Protein AF-A0A2T0GSK9-F1 (afdb_monomer_lite)

Radius of gyration: 12.07 Å; chains: 1; bounding box: 28×42×26 Å

InterPro domains:
  IPR032724 SCP1.201-like deaminase [PF14428] (5-72)

Secondary structure (DSSP, 8-state):
---PSPGGGGSHHHHHHHHHHHHT-SEEEEE-SS---SSTTTHHHHHHHHSPTT-EEEEE-TT-SS-EEEE---

Structure (mmCIF, N/CA/C/O backbone):
data_AF-A0A2T0GSK9-F1
#
_entry.id   AF-A0A2T0GSK9-F1
#
loop_
_atom_site.group_PDB
_atom_site.id
_atom_site.type_symbol
_atom_site.label_atom_id
_atom_site.label_alt_id
_atom_site.label_comp_id
_atom_site.label_asym_id
_atom_site.label_entity_id
_atom_site.label_seq_id
_atom_site.pdbx_PDB_ins_code
_atom_site.Cartn_x
_atom_site.Cartn_y
_atom_site.Cartn_z
_atom_site.occupancy
_atom_site.B_iso_or_equiv
_atom_site.auth_seq_id
_atom_site.auth_comp_id
_atom_site.auth_asym_id
_atom_site.auth_atom_id
_atom_site.pdbx_PDB_model_num
ATOM 1 N N . MET A 1 1 ? 11.780 30.143 -5.867 1.00 32.50 1 MET A N 1
ATOM 2 C CA . MET A 1 1 ? 12.208 28.773 -5.514 1.00 32.50 1 MET A CA 1
ATOM 3 C C . MET A 1 1 ? 10.950 27.965 -5.232 1.00 32.50 1 MET A C 1
ATOM 5 O O . MET A 1 1 ? 10.426 28.040 -4.131 1.00 32.50 1 MET A O 1
ATOM 9 N N . ASN A 1 2 ? 10.400 27.293 -6.248 1.00 35.97 2 ASN A N 1
ATOM 10 C CA . ASN A 1 2 ? 9.258 26.395 -6.064 1.00 35.97 2 ASN A CA 1
ATOM 11 C C . ASN A 1 2 ? 9.779 25.122 -5.403 1.00 35.97 2 ASN A C 1
ATOM 13 O O . ASN A 1 2 ? 10.351 24.267 -6.075 1.00 35.97 2 ASN A O 1
ATOM 17 N N . VAL A 1 3 ? 9.609 25.006 -4.088 1.00 44.81 3 VAL A N 1
ATOM 18 C CA . VAL A 1 3 ? 9.699 23.704 -3.430 1.00 44.81 3 VAL A CA 1
ATOM 19 C C . VAL A 1 3 ? 8.423 22.970 -3.826 1.00 44.81 3 VAL A C 1
ATOM 21 O O . VAL A 1 3 ? 7.391 23.097 -3.174 1.00 44.81 3 VAL A O 1
ATOM 24 N N . GLY A 1 4 ? 8.469 22.292 -4.978 1.00 41.28 4 GLY A N 1
ATOM 25 C CA . GLY A 1 4 ? 7.441 21.327 -5.346 1.00 41.28 4 GLY A CA 1
ATOM 26 C C . GLY A 1 4 ? 7.270 20.319 -4.205 1.00 41.28 4 GLY A C 1
ATOM 27 O O . GLY A 1 4 ? 8.229 20.084 -3.457 1.00 41.28 4 GLY A O 1
ATOM 28 N N . PRO A 1 5 ? 6.064 19.758 -4.027 1.00 46.72 5 PRO A N 1
ATOM 29 C CA . PRO A 1 5 ? 5.816 18.809 -2.953 1.00 46.72 5 PRO A CA 1
ATOM 30 C C . PRO A 1 5 ? 6.867 17.688 -3.052 1.00 46.72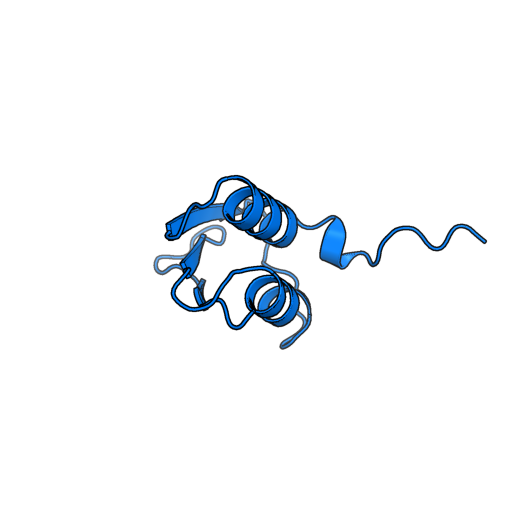 5 PRO A C 1
ATOM 32 O O . PRO A 1 5 ? 7.267 17.334 -4.166 1.00 46.72 5 PRO A O 1
ATOM 35 N N . PRO A 1 6 ? 7.411 17.208 -1.916 1.00 45.97 6 PRO A N 1
ATOM 36 C CA . PRO A 1 6 ? 8.594 16.344 -1.897 1.00 45.97 6 PRO A CA 1
ATOM 37 C C . PRO A 1 6 ? 8.404 15.218 -2.911 1.00 45.97 6 PRO A C 1
ATOM 39 O O . PRO A 1 6 ? 7.330 14.631 -2.909 1.00 45.97 6 PRO A O 1
ATOM 42 N N . GLY A 1 7 ? 9.383 14.923 -3.778 1.00 49.19 7 GLY A N 1
ATOM 43 C CA . GLY A 1 7 ? 9.196 14.031 -4.945 1.00 49.19 7 GLY A CA 1
ATOM 44 C C . GLY A 1 7 ? 8.512 12.684 -4.646 1.00 49.19 7 GLY A C 1
ATOM 45 O O . GLY A 1 7 ? 7.809 12.144 -5.486 1.00 49.19 7 GLY A O 1
ATOM 46 N N . VAL A 1 8 ? 8.587 12.219 -3.397 1.00 50.44 8 VAL A N 1
ATOM 47 C CA . VAL A 1 8 ? 7.854 11.069 -2.833 1.00 50.44 8 VAL A CA 1
ATOM 48 C C . VAL A 1 8 ? 6.317 11.185 -2.940 1.00 50.44 8 VAL A C 1
ATOM 50 O O . VAL A 1 8 ? 5.629 10.183 -3.098 1.00 50.44 8 VAL A O 1
ATOM 53 N N . SER A 1 9 ? 5.759 12.394 -2.870 1.00 50.16 9 SER A N 1
ATOM 54 C CA . SER A 1 9 ? 4.323 12.700 -3.020 1.00 50.16 9 SER A CA 1
ATOM 55 C C . SER A 1 9 ? 3.817 12.631 -4.466 1.00 50.16 9 SER A C 1
ATOM 57 O O . SER A 1 9 ? 2.610 12.601 -4.698 1.00 50.16 9 SER A O 1
ATOM 59 N N . GLN A 1 10 ? 4.728 12.582 -5.442 1.00 53.97 10 GLN A N 1
ATOM 60 C CA . GLN A 1 10 ? 4.398 12.393 -6.857 1.00 53.97 10 GLN A CA 1
ATOM 61 C C . GLN A 1 10 ? 4.421 10.917 -7.272 1.00 53.97 10 GLN A C 1
ATOM 63 O O . GLN A 1 10 ? 4.091 10.600 -8.411 1.00 53.97 10 GLN A O 1
ATOM 68 N N . HIS A 1 11 ? 4.805 10.016 -6.367 1.00 65.12 11 HIS A N 1
ATOM 69 C CA . HIS A 1 11 ? 4.861 8.588 -6.643 1.00 65.12 11 HIS A CA 1
ATOM 70 C C . HIS A 1 11 ? 3.474 7.952 -6.470 1.00 65.12 11 HIS A C 1
ATOM 72 O O . HIS A 1 11 ? 2.720 8.300 -5.552 1.00 65.12 11 HIS A O 1
ATOM 78 N N . VAL A 1 12 ? 3.135 7.034 -7.377 1.00 70.56 12 VAL A N 1
ATOM 79 C CA . VAL A 1 12 ? 1.806 6.409 -7.496 1.00 70.56 12 VAL A CA 1
ATOM 80 C C . VAL A 1 12 ? 1.418 5.679 -6.206 1.00 70.56 12 VAL A C 1
ATOM 82 O O . VAL A 1 12 ? 0.256 5.685 -5.811 1.00 70.56 12 VAL A O 1
ATOM 85 N N . GLU A 1 13 ? 2.394 5.124 -5.497 1.00 72.44 13 GLU A N 1
ATOM 86 C CA . GLU A 1 13 ? 2.230 4.380 -4.251 1.00 72.44 13 GLU A CA 1
ATOM 87 C C . GLU A 1 13 ? 1.759 5.290 -3.103 1.00 72.44 13 GLU A C 1
ATOM 89 O O . GLU A 1 13 ? 0.872 4.928 -2.329 1.00 72.44 13 GLU A O 1
ATOM 94 N N . THR A 1 14 ? 2.296 6.511 -3.025 1.00 74.75 14 THR A N 1
ATOM 95 C CA . THR A 1 14 ? 1.901 7.512 -2.021 1.00 74.75 14 THR A CA 1
ATOM 96 C C . THR A 1 14 ? 0.506 8.066 -2.317 1.00 74.75 14 THR A C 1
ATOM 98 O O . THR A 1 14 ? -0.292 8.267 -1.401 1.00 74.75 14 THR A O 1
ATOM 101 N N . GLN A 1 15 ? 0.179 8.278 -3.596 1.00 80.56 15 GLN A N 1
ATOM 102 C CA . GLN A 1 15 ? -1.162 8.701 -4.011 1.00 80.56 15 GLN A CA 1
ATOM 103 C C . GLN A 1 15 ? -2.208 7.615 -3.741 1.00 80.56 15 GLN A C 1
ATOM 105 O O . GLN A 1 15 ? -3.300 7.924 -3.263 1.00 80.56 15 GLN A O 1
ATOM 110 N N . ALA A 1 16 ? -1.863 6.346 -3.978 1.00 82.94 16 ALA A N 1
ATOM 111 C CA . ALA A 1 16 ? -2.708 5.210 -3.630 1.00 82.94 16 ALA A CA 1
ATOM 112 C C . ALA A 1 16 ? -2.984 5.171 -2.119 1.00 82.94 16 ALA A C 1
ATOM 114 O O . ALA A 1 16 ? -4.143 5.082 -1.717 1.00 82.94 16 ALA A O 1
ATOM 115 N N . ALA A 1 17 ? -1.952 5.339 -1.286 1.00 83.12 17 ALA A N 1
ATOM 116 C CA . ALA A 1 17 ? -2.104 5.399 0.167 1.00 83.12 17 ALA A CA 1
ATOM 117 C C . ALA A 1 17 ? -3.007 6.560 0.624 1.00 83.12 17 ALA A C 1
ATOM 119 O O . ALA A 1 17 ? -3.894 6.365 1.457 1.00 83.12 17 ALA A O 1
ATOM 120 N N . MET A 1 18 ? -2.828 7.760 0.056 1.00 84.12 18 MET A N 1
ATOM 121 C CA . MET A 1 18 ? -3.670 8.925 0.365 1.00 84.12 18 MET A CA 1
ATOM 122 C C . MET A 1 18 ? -5.129 8.667 0.001 1.00 84.12 18 MET A C 1
ATOM 124 O O . MET A 1 18 ? -6.024 8.896 0.812 1.00 84.12 18 MET A O 1
ATOM 128 N N . ARG A 1 19 ? -5.369 8.121 -1.192 1.00 85.25 19 ARG A N 1
ATOM 129 C CA . ARG A 1 19 ? -6.719 7.818 -1.662 1.00 85.25 19 ARG A CA 1
ATOM 130 C C . ARG A 1 19 ? -7.384 6.725 -0.830 1.00 85.25 19 ARG A C 1
ATOM 132 O O . ARG A 1 19 ? -8.578 6.820 -0.569 1.00 85.25 19 ARG A O 1
ATOM 139 N N . MET A 1 20 ? -6.627 5.724 -0.376 1.00 87.06 20 MET A N 1
ATOM 140 C CA . MET A 1 20 ? -7.128 4.717 0.562 1.00 87.06 20 MET A CA 1
ATOM 141 C C . MET A 1 20 ? -7.560 5.346 1.885 1.00 87.06 20 MET A C 1
ATOM 143 O O . MET A 1 20 ? -8.665 5.077 2.352 1.00 87.06 20 MET A O 1
ATOM 147 N N . ARG A 1 21 ? -6.729 6.228 2.455 1.00 86.56 21 ARG A N 1
ATOM 148 C CA . ARG A 1 21 ? -7.058 6.958 3.684 1.00 86.56 21 ARG A CA 1
ATOM 149 C C . ARG A 1 21 ? -8.326 7.799 3.516 1.00 86.56 21 ARG A C 1
ATOM 151 O O . ARG A 1 21 ? -9.209 7.728 4.363 1.00 86.56 21 ARG A O 1
ATOM 158 N N . GLU A 1 22 ? -8.420 8.579 2.441 1.00 87.50 22 GLU A N 1
ATOM 159 C CA . GLU A 1 22 ? -9.574 9.446 2.157 1.00 87.50 22 GLU A CA 1
ATOM 160 C C . GLU A 1 22 ? -10.865 8.653 1.922 1.00 87.50 22 GLU A C 1
ATOM 162 O O . GLU A 1 22 ? -11.935 9.071 2.356 1.00 87.50 22 GLU A O 1
ATOM 167 N N . ALA A 1 23 ? -10.769 7.497 1.264 1.00 86.62 23 ALA A N 1
ATOM 168 C CA . ALA A 1 23 ? -11.910 6.634 0.979 1.00 86.62 23 ALA A CA 1
ATOM 169 C C . ALA A 1 23 ? -12.277 5.684 2.137 1.00 86.62 23 ALA A C 1
ATOM 171 O O . ALA A 1 23 ? -13.249 4.941 2.018 1.00 86.62 23 ALA A O 1
ATOM 172 N N . GLY A 1 24 ? -11.506 5.665 3.232 1.00 87.62 24 GLY A N 1
ATOM 173 C CA . GLY A 1 24 ? -11.697 4.712 4.332 1.00 87.62 24 GLY A CA 1
ATOM 174 C C . GLY A 1 24 ? -11.422 3.254 3.941 1.00 87.62 24 GLY A C 1
ATOM 175 O O . GLY A 1 24 ? -11.955 2.334 4.557 1.00 87.62 24 GLY A O 1
ATOM 176 N N . VAL A 1 25 ? -10.615 3.032 2.903 1.00 88.88 25 VAL A N 1
ATOM 177 C CA . VAL A 1 25 ? -10.252 1.700 2.415 1.00 88.88 25 VAL A CA 1
ATOM 178 C C . VAL A 1 25 ? -9.105 1.151 3.254 1.00 88.88 25 VAL A C 1
ATOM 180 O O . VAL A 1 25 ? -8.025 1.735 3.315 1.00 88.88 25 VAL A O 1
ATOM 183 N N . THR A 1 26 ? -9.331 -0.006 3.869 1.00 89.00 26 THR A N 1
ATOM 184 C CA . THR A 1 26 ? -8.354 -0.667 4.741 1.00 89.00 26 THR A CA 1
ATOM 185 C C . THR A 1 26 ? -7.433 -1.629 3.997 1.00 89.00 26 THR A C 1
ATOM 187 O O . THR A 1 26 ? -6.367 -1.958 4.498 1.00 89.00 26 THR A O 1
ATOM 190 N N . HIS A 1 27 ? -7.777 -2.075 2.791 1.00 91.31 27 HIS A N 1
ATOM 191 C CA . HIS A 1 27 ? -6.901 -2.923 1.979 1.00 91.31 27 HIS A CA 1
ATOM 192 C C . HIS A 1 27 ? -6.898 -2.458 0.529 1.00 91.31 27 HIS A C 1
ATOM 194 O O . HIS A 1 27 ? -7.955 -2.253 -0.063 1.00 91.31 27 HIS A O 1
ATOM 200 N N . GLY A 1 28 ? -5.706 -2.269 -0.029 1.00 87.38 28 GLY A N 1
ATOM 201 C CA . GLY A 1 28 ? -5.520 -1.875 -1.417 1.00 87.38 28 GLY A CA 1
ATOM 202 C C . GLY A 1 28 ? -4.355 -2.622 -2.043 1.00 87.38 28 GLY A C 1
ATOM 203 O O . GLY A 1 28 ? -3.394 -2.982 -1.367 1.00 87.38 28 GLY A O 1
ATOM 204 N N . ALA A 1 29 ? -4.435 -2.837 -3.351 1.00 89.50 29 ALA A N 1
ATOM 205 C CA . ALA A 1 29 ? -3.339 -3.371 -4.142 1.00 89.50 29 ALA A CA 1
ATOM 206 C C . ALA A 1 29 ? -3.079 -2.439 -5.326 1.00 89.50 29 ALA A C 1
ATOM 208 O O . ALA A 1 29 ? -4.017 -2.017 -6.003 1.00 89.50 29 ALA A O 1
ATOM 209 N N . VAL A 1 30 ? -1.811 -2.117 -5.571 1.00 85.81 30 VAL A N 1
ATOM 210 C CA . VAL A 1 30 ? -1.393 -1.282 -6.699 1.00 85.81 30 VAL A CA 1
ATOM 211 C C . VAL A 1 30 ? -0.288 -1.985 -7.467 1.00 85.81 30 VAL A C 1
ATOM 213 O O . VAL A 1 30 ? 0.670 -2.476 -6.879 1.00 85.81 30 VAL A O 1
ATOM 216 N N . THR A 1 31 ? -0.422 -2.037 -8.788 1.00 86.19 31 THR A N 1
ATOM 217 C CA . THR A 1 31 ? 0.638 -2.514 -9.676 1.00 86.19 31 THR A CA 1
ATOM 218 C C . THR A 1 31 ? 1.324 -1.314 -10.289 1.00 86.19 31 THR A C 1
ATOM 220 O O . THR A 1 31 ? 0.673 -0.469 -10.905 1.00 86.19 31 THR A O 1
ATOM 223 N N . ILE A 1 32 ? 2.636 -1.238 -10.112 1.00 82.12 32 ILE A N 1
ATOM 224 C CA . ILE A 1 32 ? 3.466 -0.196 -10.698 1.00 82.12 32 ILE A CA 1
ATOM 225 C C . ILE A 1 32 ? 4.233 -0.774 -11.886 1.00 82.12 32 ILE A C 1
ATOM 227 O O . ILE A 1 32 ? 4.648 -1.929 -11.883 1.00 82.12 32 ILE A O 1
ATOM 231 N N . ASN A 1 33 ? 4.387 0.030 -12.936 1.00 77.19 33 ASN A N 1
ATOM 232 C CA . ASN A 1 33 ? 5.172 -0.316 -14.125 1.00 77.19 33 ASN A CA 1
ATOM 233 C C . ASN A 1 33 ? 6.645 0.119 -14.006 1.00 77.19 33 ASN A C 1
ATOM 235 O O . ASN A 1 33 ? 7.402 -0.014 -14.963 1.00 77.19 33 ASN A O 1
ATOM 239 N N . ASN A 1 34 ? 7.028 0.656 -12.849 1.00 70.31 34 ASN A N 1
ATOM 240 C CA . ASN A 1 34 ? 8.367 1.121 -12.524 1.00 70.31 34 ASN A CA 1
ATOM 241 C C . ASN A 1 34 ? 8.795 0.517 -11.181 1.00 70.31 34 ASN A C 1
ATOM 243 O O . ASN A 1 34 ? 7.943 0.048 -10.431 1.00 70.31 34 ASN A O 1
ATOM 247 N N . GLU A 1 35 ? 10.087 0.519 -10.869 1.00 66.88 35 GLU A N 1
ATOM 248 C CA . GLU A 1 35 ? 10.552 0.063 -9.555 1.00 66.88 35 GLU A CA 1
ATOM 249 C C . GLU A 1 35 ? 10.089 1.026 -8.457 1.00 66.88 35 GLU A C 1
ATOM 251 O O . GLU A 1 35 ? 10.127 2.253 -8.630 1.00 66.88 35 GLU A O 1
ATOM 256 N N . MET A 1 36 ? 9.681 0.477 -7.309 1.00 65.75 36 MET A N 1
ATOM 257 C CA . MET A 1 36 ? 9.373 1.297 -6.146 1.00 65.75 36 MET A CA 1
ATOM 258 C C . MET A 1 36 ? 10.644 2.055 -5.764 1.00 65.75 36 MET A C 1
ATOM 260 O O . MET A 1 36 ? 11.712 1.453 -5.652 1.00 65.75 36 MET A O 1
ATOM 264 N N . CYS A 1 37 ? 10.544 3.375 -5.566 1.00 65.06 37 CYS A N 1
ATOM 265 C CA . CYS A 1 37 ? 11.714 4.239 -5.374 1.00 65.06 37 CYS A CA 1
ATOM 266 C C . CYS A 1 37 ? 12.757 3.604 -4.439 1.00 65.06 37 CYS A C 1
ATOM 268 O O . CYS A 1 37 ? 12.511 3.406 -3.241 1.00 65.06 37 CYS A O 1
ATOM 270 N N . SER A 1 38 ? 13.927 3.299 -5.008 1.00 51.28 38 SER A N 1
ATOM 271 C CA . SER A 1 38 ? 15.026 2.562 -4.387 1.00 51.28 38 SER A CA 1
ATOM 272 C C . SER A 1 38 ? 15.802 3.447 -3.409 1.00 51.28 38 SER A C 1
ATOM 274 O O . SER A 1 38 ? 16.956 3.822 -3.575 1.00 51.28 38 SER A O 1
ATOM 276 N N . GLY A 1 39 ? 15.134 3.791 -2.317 1.00 52.59 39 GLY A N 1
ATOM 277 C CA . GLY A 1 39 ? 15.730 4.352 -1.121 1.00 52.59 39 GLY A CA 1
ATOM 278 C C . GLY A 1 39 ? 15.014 3.715 0.047 1.00 52.59 39 GLY A C 1
ATOM 279 O O . GLY A 1 39 ? 13.826 3.972 0.228 1.00 52.59 39 GLY A O 1
ATOM 280 N N . ARG A 1 40 ? 15.740 2.901 0.823 1.00 44.12 40 ARG A N 1
ATOM 281 C CA . ARG A 1 40 ? 15.278 1.942 1.854 1.00 44.12 40 ARG A CA 1
ATOM 282 C C . ARG A 1 40 ? 14.220 2.454 2.857 1.00 44.12 40 ARG A C 1
ATOM 284 O O . ARG A 1 40 ? 13.728 1.672 3.652 1.00 44.12 40 ARG A O 1
ATOM 291 N N . TRP A 1 41 ? 13.870 3.742 2.836 1.00 53.69 41 TRP A N 1
ATOM 292 C CA . TRP A 1 41 ? 13.031 4.404 3.831 1.00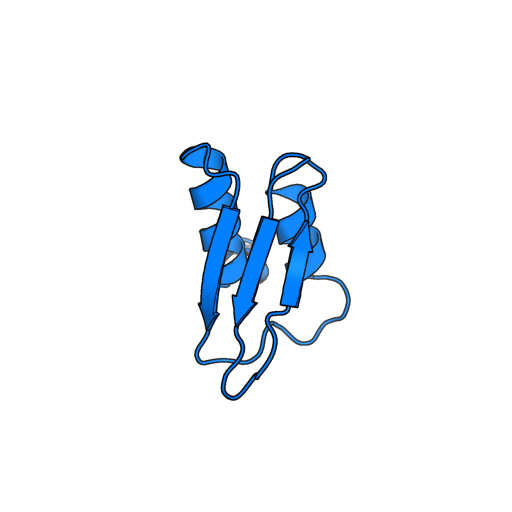 53.69 41 TRP A CA 1
ATOM 293 C C . TRP A 1 41 ? 12.115 5.531 3.320 1.00 53.69 41 TRP A C 1
ATOM 295 O O . TRP A 1 41 ? 11.456 6.141 4.155 1.00 53.69 41 TRP A O 1
ATOM 305 N N . ARG A 1 42 ? 12.069 5.885 2.022 1.00 68.88 42 ARG A N 1
ATOM 306 C CA . ARG A 1 42 ? 11.353 7.116 1.595 1.00 68.88 42 ARG A CA 1
ATOM 307 C C . ARG A 1 42 ? 9.8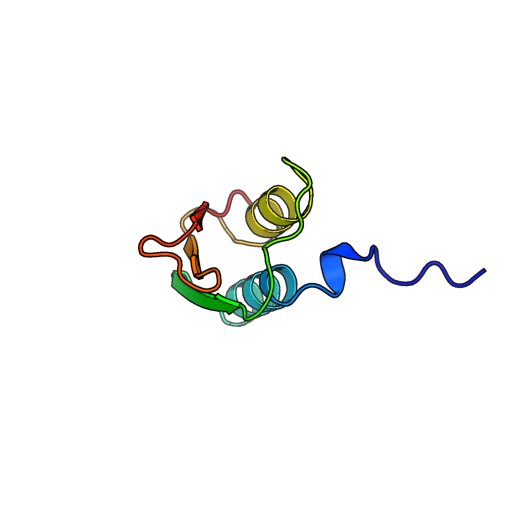85 6.902 1.211 1.00 68.88 42 ARG A C 1
ATOM 309 O O . ARG A 1 42 ? 9.041 7.599 1.762 1.00 68.88 42 ARG A O 1
ATOM 316 N N . CYS A 1 43 ? 9.567 5.951 0.329 1.00 72.62 43 CYS A N 1
ATOM 317 C CA . CYS A 1 43 ? 8.169 5.696 -0.066 1.00 72.62 43 CYS A CA 1
ATOM 318 C C . CYS A 1 43 ? 7.441 4.801 0.940 1.00 72.62 43 CYS A C 1
ATOM 320 O O . CYS A 1 43 ? 6.324 5.107 1.335 1.00 72.62 43 CYS A O 1
ATOM 322 N N . GLU A 1 44 ? 8.103 3.757 1.443 1.00 77.31 44 GLU A N 1
ATOM 323 C CA . GLU A 1 44 ? 7.507 2.851 2.430 1.00 77.31 44 GLU A CA 1
ATOM 324 C C . GLU A 1 44 ? 7.105 3.579 3.721 1.00 77.31 44 GLU A C 1
ATOM 326 O O . GLU A 1 44 ? 5.966 3.456 4.155 1.00 77.31 44 GLU A O 1
ATOM 331 N N . ARG A 1 45 ? 7.977 4.428 4.289 1.00 78.56 45 ARG A N 1
ATOM 332 C CA . ARG A 1 45 ? 7.616 5.213 5.484 1.00 78.56 45 ARG A CA 1
ATOM 333 C C . ARG A 1 45 ? 6.530 6.246 5.220 1.00 78.56 45 ARG A C 1
ATOM 335 O O . ARG A 1 45 ? 5.743 6.519 6.119 1.00 78.56 45 ARG A O 1
ATOM 342 N N . ALA A 1 46 ? 6.492 6.828 4.021 1.00 79.56 46 ALA A N 1
ATOM 343 C CA . ALA A 1 46 ? 5.417 7.742 3.655 1.00 79.56 46 ALA A CA 1
ATOM 344 C C . ALA A 1 46 ? 4.076 6.999 3.639 1.00 79.56 46 ALA A C 1
ATOM 346 O O . ALA A 1 46 ? 3.126 7.454 4.262 1.00 79.56 46 ALA A O 1
ATOM 347 N N . ILE A 1 47 ? 4.025 5.820 3.018 1.00 80.31 47 ILE A N 1
ATOM 348 C CA . ILE A 1 47 ? 2.831 4.968 2.982 1.00 80.31 47 ILE A CA 1
ATOM 349 C C . ILE A 1 47 ? 2.427 4.539 4.397 1.00 80.31 47 ILE A C 1
ATOM 351 O O . ILE A 1 47 ? 1.264 4.695 4.757 1.00 80.31 47 ILE A O 1
ATOM 355 N N . GLN A 1 48 ? 3.375 4.094 5.230 1.00 85.44 48 GLN A N 1
ATOM 356 C CA . GLN A 1 48 ? 3.121 3.750 6.636 1.00 85.44 48 GLN A CA 1
ATOM 357 C C . GLN A 1 48 ? 2.535 4.935 7.424 1.00 85.44 48 GLN A C 1
ATOM 359 O O . GLN A 1 48 ? 1.623 4.743 8.218 1.00 85.44 48 GLN A O 1
ATOM 364 N N . ALA A 1 49 ? 3.025 6.157 7.197 1.00 84.75 49 ALA A N 1
ATOM 365 C CA . ALA A 1 49 ? 2.549 7.365 7.879 1.00 84.75 49 ALA A CA 1
ATOM 366 C C . ALA A 1 49 ? 1.232 7.930 7.313 1.00 84.75 49 ALA A C 1
ATOM 368 O O . ALA A 1 49 ? 0.600 8.774 7.947 1.00 84.75 49 ALA A O 1
ATOM 369 N N . ILE A 1 50 ? 0.833 7.521 6.108 1.00 82.94 50 ILE A N 1
ATOM 370 C CA . ILE A 1 50 ? -0.418 7.947 5.475 1.00 82.94 50 ILE A CA 1
ATOM 371 C C . ILE A 1 50 ? -1.543 6.969 5.800 1.00 82.94 50 ILE A C 1
ATOM 373 O O . ILE A 1 50 ? -2.660 7.395 6.091 1.00 82.94 50 ILE A O 1
ATOM 377 N N . LEU A 1 51 ? -1.262 5.669 5.733 1.00 86.25 51 LEU A N 1
ATOM 378 C CA . LEU A 1 51 ? -2.256 4.637 5.972 1.00 86.25 51 LEU A CA 1
ATOM 379 C C . LEU A 1 51 ? -2.592 4.550 7.468 1.00 86.25 51 LEU A C 1
ATOM 381 O O . LEU A 1 51 ? -1.676 4.446 8.289 1.00 86.25 51 LEU A O 1
ATOM 385 N N . PRO A 1 52 ? -3.887 4.532 7.832 1.00 84.06 52 PRO A N 1
ATOM 386 C CA . PRO A 1 52 ? -4.292 4.337 9.215 1.00 84.06 52 PRO A CA 1
ATOM 387 C C . PRO A 1 52 ? -3.902 2.944 9.706 1.00 84.06 52 PRO A C 1
ATOM 389 O O . PRO A 1 52 ? -3.874 1.982 8.927 1.00 84.06 52 PRO A O 1
ATOM 392 N N . LYS A 1 53 ? -3.632 2.823 11.009 1.00 88.81 53 LYS A N 1
ATOM 393 C CA . LYS A 1 53 ? -3.316 1.534 11.635 1.00 88.81 53 LYS A CA 1
ATOM 394 C C . LYS A 1 53 ? -4.333 0.445 11.270 1.00 88.81 53 LYS A C 1
ATOM 396 O O . LYS A 1 53 ? -5.542 0.643 11.367 1.00 88.81 53 LYS A O 1
ATOM 401 N N . GLY A 1 54 ? -3.825 -0.722 10.871 1.00 86.88 54 GLY A N 1
ATOM 402 C CA . GLY A 1 54 ? -4.639 -1.858 10.420 1.00 86.88 54 GLY A CA 1
ATOM 403 C C . GLY A 1 54 ? -5.011 -1.817 8.936 1.00 86.88 54 GLY A C 1
ATOM 404 O O . GLY A 1 54 ? -5.633 -2.759 8.452 1.00 86.88 54 GLY A O 1
ATOM 405 N N . SER A 1 55 ? -4.610 -0.767 8.212 1.00 88.12 55 SER A N 1
ATOM 406 C CA . SER A 1 55 ? -4.718 -0.726 6.755 1.00 88.12 55 SER A CA 1
ATOM 407 C C . SER A 1 55 ? -3.463 -1.272 6.081 1.00 88.12 55 SER A C 1
ATOM 409 O O . SER A 1 55 ? -2.363 -1.144 6.614 1.00 88.12 55 SER A O 1
ATOM 411 N N . VAL A 1 56 ? -3.614 -1.868 4.903 1.00 92.19 56 VAL A N 1
ATOM 412 C CA . VAL A 1 56 ? -2.544 -2.566 4.187 1.00 92.19 56 VAL A CA 1
ATOM 413 C C . VAL A 1 56 ? -2.563 -2.189 2.710 1.00 92.19 56 VAL A C 1
ATOM 415 O O . VAL A 1 56 ? -3.592 -2.328 2.051 1.00 92.19 56 VAL A O 1
ATOM 418 N N . LEU A 1 57 ? -1.416 -1.756 2.184 1.00 89.69 57 LEU A N 1
ATOM 419 C CA . LEU A 1 57 ? -1.193 -1.548 0.755 1.00 89.69 57 LEU A CA 1
ATOM 420 C C . LEU A 1 57 ? -0.194 -2.583 0.230 1.00 89.69 57 LEU A C 1
ATOM 422 O O . LEU A 1 57 ? 0.955 -2.630 0.667 1.00 89.69 57 LEU A O 1
ATOM 426 N N . ASP A 1 58 ? -0.641 -3.394 -0.723 1.00 91.31 58 ASP A N 1
ATOM 427 C CA . ASP A 1 58 ? 0.179 -4.367 -1.438 1.00 91.31 58 ASP A CA 1
ATOM 428 C C . ASP A 1 58 ? 0.683 -3.742 -2.754 1.00 91.31 58 ASP A C 1
ATOM 430 O O . 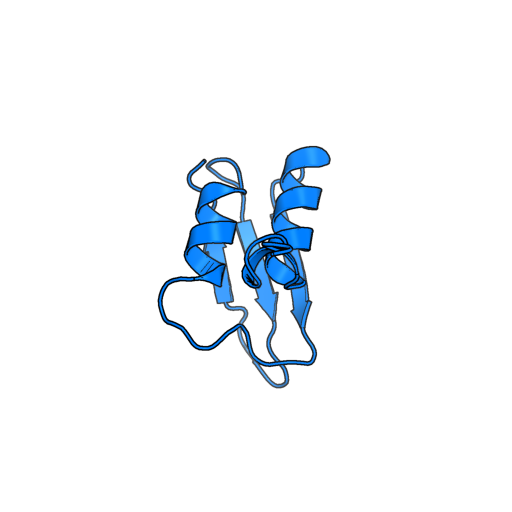ASP A 1 58 ? -0.102 -3.443 -3.657 1.00 91.31 58 ASP A O 1
ATOM 434 N N . VAL A 1 59 ? 1.995 -3.527 -2.872 1.00 86.50 59 VAL A N 1
ATOM 435 C CA . VAL A 1 59 ? 2.621 -2.950 -4.074 1.00 86.50 59 VAL A CA 1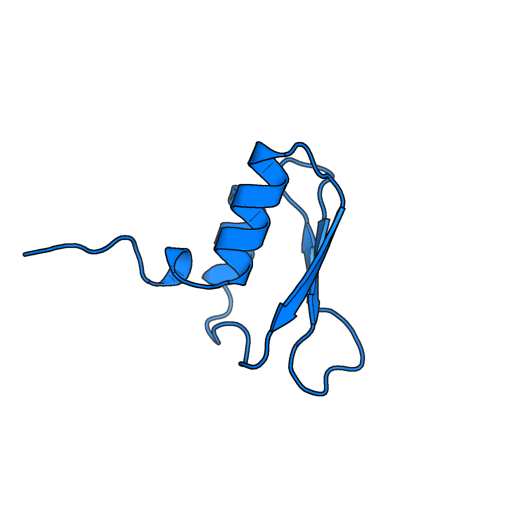
ATOM 436 C C . VAL A 1 59 ? 3.220 -4.063 -4.933 1.00 86.50 59 VAL A C 1
ATOM 438 O O . VAL A 1 59 ? 4.101 -4.791 -4.483 1.00 86.50 59 VAL A O 1
ATOM 441 N N . TRP A 1 60 ? 2.762 -4.190 -6.175 1.00 86.75 60 TRP A N 1
ATOM 442 C CA . TRP A 1 60 ? 3.266 -5.153 -7.153 1.00 86.75 60 TRP A CA 1
ATOM 443 C C . TRP A 1 60 ? 4.217 -4.465 -8.129 1.00 86.75 60 TRP A C 1
ATOM 445 O O . TRP A 1 60 ? 3.794 -3.622 -8.921 1.00 86.75 60 TRP A O 1
ATOM 455 N N . GLU A 1 61 ? 5.491 -4.838 -8.071 1.00 83.81 61 GLU A N 1
ATOM 456 C CA . GLU A 1 61 ? 6.524 -4.365 -8.996 1.00 83.81 61 GLU A CA 1
ATOM 457 C C . GLU A 1 61 ? 6.508 -5.161 -10.316 1.00 83.81 61 GLU A C 1
ATOM 459 O O . GLU A 1 61 ? 6.008 -6.294 -10.354 1.00 83.81 61 GLU A O 1
ATOM 464 N N . PRO A 1 62 ? 7.061 -4.610 -11.414 1.00 82.31 62 PRO A N 1
ATOM 465 C CA . PRO A 1 62 ? 7.131 -5.313 -12.690 1.00 82.31 62 PRO A CA 1
ATOM 466 C C . PRO A 1 62 ? 7.856 -6.657 -12.558 1.00 82.31 62 PRO A C 1
ATOM 468 O O . PRO A 1 62 ? 9.010 -6.718 -12.147 1.00 82.31 62 PRO A O 1
ATOM 471 N N . GLY A 1 63 ? 7.178 -7.748 -12.920 1.00 80.31 63 GLY A N 1
ATOM 472 C CA . GLY A 1 63 ? 7.748 -9.097 -12.846 1.00 80.31 63 GLY A CA 1
ATOM 473 C C . GLY A 1 63 ? 7.845 -9.684 -11.433 1.00 80.31 63 GLY A C 1
ATOM 474 O O . GLY A 1 63 ? 8.339 -10.801 -11.284 1.00 80.31 63 GLY A O 1
ATOM 475 N N . ALA A 1 64 ? 7.355 -8.988 -10.403 1.00 81.56 64 ALA A N 1
ATOM 476 C CA . ALA A 1 64 ? 7.334 -9.517 -9.047 1.00 81.56 64 ALA A CA 1
ATOM 477 C C . ALA A 1 64 ? 6.279 -10.624 -8.897 1.00 81.56 64 ALA A C 1
ATOM 479 O O . ALA A 1 64 ? 5.114 -10.462 -9.257 1.00 81.56 64 ALA A O 1
ATOM 480 N N . THR A 1 65 ? 6.678 -11.753 -8.310 1.00 82.88 65 THR A N 1
ATOM 481 C CA . THR A 1 65 ? 5.767 -12.855 -7.954 1.00 82.88 65 THR A CA 1
ATOM 482 C C . THR A 1 65 ? 5.127 -12.672 -6.579 1.00 82.88 65 THR A C 1
ATOM 484 O O . THR A 1 65 ? 4.233 -13.431 -6.210 1.00 82.88 65 THR A O 1
ATOM 487 N N . GLN A 1 66 ? 5.604 -11.701 -5.797 1.00 84.12 66 GLN A N 1
ATOM 488 C CA . GLN A 1 66 ? 5.097 -11.365 -4.470 1.00 84.12 66 GLN A CA 1
ATOM 489 C C . GLN A 1 66 ? 4.981 -9.844 -4.336 1.00 84.12 66 GLN A C 1
ATOM 491 O O . GLN A 1 66 ? 5.884 -9.135 -4.785 1.00 84.12 66 GLN A O 1
ATOM 496 N N . PRO A 1 67 ? 3.907 -9.334 -3.711 1.00 87.00 67 PRO A N 1
ATOM 497 C CA . PRO A 1 67 ? 3.788 -7.916 -3.453 1.00 87.00 67 PRO A CA 1
ATOM 498 C C . PRO A 1 67 ? 4.697 -7.505 -2.300 1.00 87.00 67 PRO A C 1
ATOM 500 O O . PRO A 1 67 ? 4.897 -8.240 -1.329 1.00 87.00 67 PRO A O 1
ATOM 503 N N . ARG A 1 68 ? 5.158 -6.262 -2.353 1.00 86.06 68 ARG A N 1
ATOM 504 C CA . ARG A 1 68 ? 5.711 -5.586 -1.193 1.00 86.06 68 ARG A CA 1
ATOM 505 C C . ARG A 1 68 ? 4.560 -5.060 -0.345 1.00 86.06 68 ARG A C 1
ATOM 507 O O . ARG A 1 68 ? 3.924 -4.063 -0.683 1.00 86.06 68 ARG A O 1
ATOM 514 N N . ARG A 1 69 ? 4.280 -5.773 0.743 1.00 88.75 69 ARG A N 1
ATOM 515 C CA . ARG A 1 69 ? 3.235 -5.425 1.705 1.00 88.75 69 ARG A CA 1
ATOM 516 C C . ARG A 1 69 ? 3.685 -4.295 2.623 1.00 88.75 69 ARG A C 1
ATOM 518 O O . ARG A 1 69 ? 4.743 -4.389 3.242 1.00 88.75 69 ARG A O 1
ATOM 525 N N . ILE A 1 70 ? 2.857 -3.262 2.744 1.00 87.62 70 ILE A N 1
ATOM 526 C CA . ILE A 1 70 ? 3.117 -2.102 3.595 1.00 87.62 70 ILE A CA 1
ATOM 527 C C . ILE A 1 70 ? 1.914 -1.867 4.504 1.00 87.62 70 ILE A C 1
ATOM 529 O O . ILE A 1 70 ? 0.797 -1.659 4.035 1.00 87.62 70 ILE A O 1
ATOM 533 N N . GLU A 1 71 ? 2.153 -1.895 5.812 1.00 88.62 71 GLU A N 1
ATOM 534 C CA . GLU A 1 71 ? 1.120 -1.721 6.834 1.00 88.62 71 GLU A CA 1
ATOM 535 C C . GLU A 1 71 ? 1.085 -0.283 7.350 1.00 88.62 71 GLU A C 1
ATOM 537 O O . GLU A 1 71 ? 2.120 0.299 7.672 1.00 88.62 71 GLU A O 1
ATOM 542 N N . GLY A 1 72 ? -0.110 0.284 7.472 1.00 86.56 72 GLY A N 1
ATOM 543 C CA . GLY A 1 72 ? -0.321 1.602 8.053 1.00 86.56 72 GLY A CA 1
ATOM 544 C C . GLY A 1 72 ? 0.024 1.666 9.537 1.00 86.56 72 GLY A C 1
ATOM 545 O O . GLY A 1 72 ? -0.221 0.726 10.294 1.00 86.56 72 GLY A O 1
ATOM 546 N N . GLN A 1 73 ? 0.587 2.800 9.942 1.00 85.44 73 GLN A N 1
ATOM 547 C CA . GLN A 1 73 ? 0.997 3.126 11.311 1.00 85.44 73 GLN A CA 1
ATOM 548 C C . GLN A 1 73 ? 0.494 4.511 11.757 1.00 85.44 73 GLN A C 1
ATOM 550 O O . GLN A 1 73 ? 0.877 4.962 12.837 1.00 85.44 73 GLN A O 1
ATOM 555 N N . ALA A 1 74 ? -0.314 5.187 10.931 1.00 79.88 74 ALA A N 1
ATOM 556 C CA . ALA A 1 74 ? -0.891 6.495 11.242 1.00 79.88 74 ALA A CA 1
ATOM 557 C C . ALA A 1 74 ? -1.976 6.428 12.323 1.00 79.88 74 ALA A C 1
ATOM 559 O O . ALA A 1 74 ? -2.690 5.393 12.397 1.00 79.88 74 ALA A O 1
#

pLDDT: mean 75.79, std 15.65, range [32.5, 92.19]

Organism: Actinopolyspora mort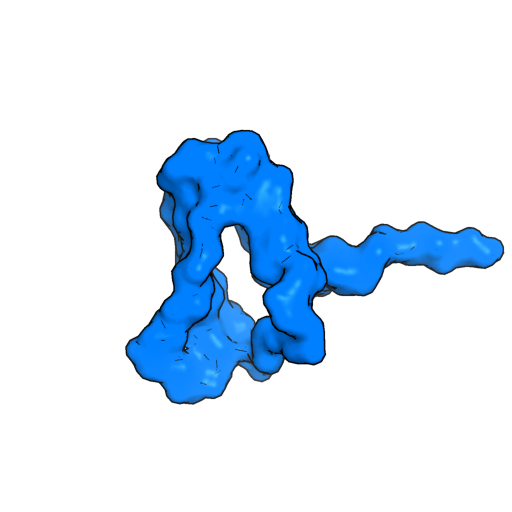ivallis (NCBI:txid33906)

Foldseek 3Di:
DPPDDDVLCVDPLLVQLQVCLVVVNQEEEDEDAADDPPDPDRNLVSSQASHAANRWYFYHYVPDPGTDIHGHDD

Sequence (74 aa):
MNVGPPGVSQHVETQAAMRMREAGVTHGAVTINNEMCSGRWRCERAIQAILPKGSVLDVWEPGATQPRRIEGQA